Protein AF-A0A813K2C6-F1 (afdb_monomer_lite)

Foldseek 3Di:
DCVVDVPVLLVVLLVQLQPCVVHLVRNLVSLVVLLVSCVVCVVVCVVVVVVSLVSLCVLCDPVCVPSNVSSVVSSVVSVVSSCVSCVPPPVPPVDD

Structure (mmCIF, N/CA/C/O backbone):
data_AF-A0A813K2C6-F1
#
_entry.id   AF-A0A813K2C6-F1
#
loop_
_atom_site.group_PDB
_atom_site.id
_atom_site.type_symbol
_atom_site.label_atom_id
_atom_site.label_alt_id
_atom_site.label_comp_id
_atom_site.label_asym_id
_atom_site.label_entity_id
_atom_site.label_seq_id
_atom_site.pdbx_PDB_ins_code
_atom_site.Cartn_x
_atom_site.Cartn_y
_atom_site.Cartn_z
_atom_site.occupancy
_atom_site.B_iso_or_equiv
_atom_site.auth_seq_id
_atom_site.auth_comp_id
_atom_site.auth_asym_id
_atom_site.auth_atom_id
_atom_site.pdbx_PDB_model_num
ATOM 1 N N . VAL A 1 1 ? -9.482 -13.178 2.563 1.00 54.78 1 VAL A N 1
ATOM 2 C CA . VAL A 1 1 ? -8.174 -12.920 3.216 1.00 54.78 1 VAL A CA 1
ATOM 3 C C . VAL A 1 1 ? -8.202 -11.655 4.071 1.00 54.78 1 VAL A C 1
ATOM 5 O O . VAL A 1 1 ? -8.157 -11.800 5.281 1.00 54.78 1 VAL A O 1
ATOM 8 N N . GLY A 1 2 ? -8.405 -10.451 3.512 1.00 58.22 2 GLY A N 1
ATOM 9 C CA . GLY A 1 2 ? -8.349 -9.189 4.285 1.00 58.22 2 GLY A CA 1
ATOM 10 C C . GLY A 1 2 ? -9.260 -9.082 5.517 1.00 58.22 2 GLY A C 1
ATOM 11 O O . GLY A 1 2 ? -8.905 -8.437 6.493 1.00 58.22 2 GLY A O 1
ATOM 12 N N . ASN A 1 3 ? -10.417 -9.753 5.514 1.00 60.25 3 ASN A N 1
ATOM 13 C CA . ASN A 1 3 ? -11.333 -9.723 6.657 1.00 60.25 3 ASN A CA 1
ATOM 14 C C . ASN A 1 3 ? -10.898 -10.639 7.822 1.00 60.25 3 ASN A C 1
ATOM 16 O O . ASN A 1 3 ? -11.287 -10.383 8.958 1.00 60.25 3 ASN A O 1
ATOM 20 N N . ALA A 1 4 ? -10.121 -11.689 7.539 1.00 69.12 4 ALA A N 1
ATOM 21 C CA . ALA A 1 4 ? -9.677 -12.680 8.523 1.00 69.12 4 ALA A CA 1
ATOM 22 C C . ALA A 1 4 ? -8.258 -12.391 9.036 1.00 69.12 4 ALA A C 1
ATOM 24 O O . ALA A 1 4 ? -7.986 -12.609 10.209 1.00 69.12 4 ALA A O 1
ATOM 25 N N . ASP A 1 5 ? -7.384 -11.863 8.172 1.00 83.75 5 ASP A N 1
ATOM 26 C CA . ASP A 1 5 ? -6.007 -11.519 8.519 1.00 83.75 5 ASP A CA 1
ATOM 27 C C . ASP A 1 5 ? -5.558 -10.231 7.788 1.00 83.75 5 ASP A C 1
ATOM 29 O O . ASP A 1 5 ? -5.082 -10.279 6.644 1.00 83.75 5 ASP A O 1
ATOM 33 N N . PRO A 1 6 ? -5.742 -9.056 8.420 1.00 84.81 6 PRO A N 1
ATOM 34 C CA . PRO A 1 6 ? -5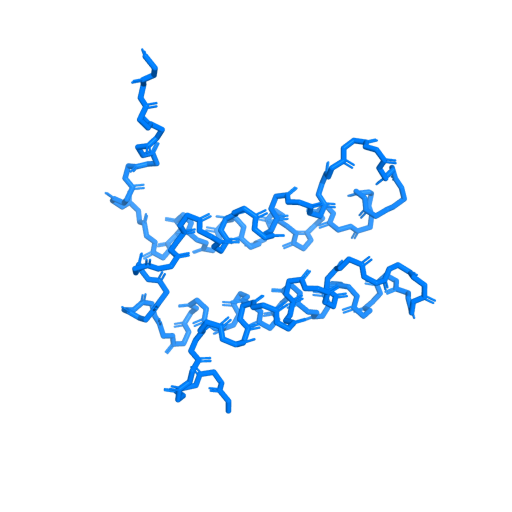.339 -7.771 7.851 1.00 84.81 6 PRO A CA 1
ATOM 35 C C . PRO A 1 6 ? -3.814 -7.628 7.741 1.00 84.81 6 PRO A C 1
ATOM 37 O O . PRO A 1 6 ? -3.321 -6.918 6.863 1.00 84.81 6 PRO A O 1
ATOM 40 N N . TRP A 1 7 ? -3.060 -8.334 8.589 1.00 87.75 7 TRP A N 1
ATOM 41 C CA . TRP A 1 7 ? -1.601 -8.320 8.581 1.00 87.75 7 TRP A CA 1
ATOM 42 C C . TRP A 1 7 ? -1.045 -9.016 7.342 1.00 87.75 7 TRP A C 1
ATOM 44 O O . TRP A 1 7 ? -0.207 -8.454 6.633 1.00 87.75 7 TRP A O 1
ATOM 54 N N . THR A 1 8 ? -1.558 -10.208 7.034 1.00 89.31 8 THR A N 1
ATOM 55 C CA . THR A 1 8 ? -1.158 -10.945 5.831 1.00 89.31 8 THR A CA 1
ATOM 56 C C . THR A 1 8 ? -1.529 -10.188 4.560 1.00 89.31 8 THR A C 1
ATOM 58 O O . THR A 1 8 ? -0.718 -10.123 3.637 1.00 89.31 8 THR A O 1
ATOM 61 N N . LEU A 1 9 ? -2.705 -9.547 4.509 1.00 89.19 9 LEU A N 1
ATOM 62 C CA . LEU A 1 9 ? -3.064 -8.708 3.363 1.00 89.19 9 LEU A CA 1
ATOM 63 C C . LEU A 1 9 ? -2.046 -7.576 3.163 1.00 89.19 9 LEU A C 1
ATOM 65 O O . LEU A 1 9 ? -1.544 -7.403 2.052 1.00 89.19 9 LEU A O 1
ATOM 69 N N . LEU A 1 10 ? -1.712 -6.850 4.234 1.00 90.56 10 LEU A N 1
ATOM 70 C CA . LEU A 1 10 ? -0.738 -5.762 4.189 1.00 90.56 10 LEU A CA 1
ATOM 71 C C . LEU A 1 10 ? 0.644 -6.249 3.729 1.00 90.56 10 LEU A C 1
ATOM 73 O O . LEU A 1 10 ? 1.261 -5.634 2.862 1.00 90.56 10 LEU A O 1
ATOM 77 N N . GLN A 1 11 ? 1.116 -7.376 4.261 1.00 90.25 11 GLN A N 1
ATOM 78 C CA . GLN A 1 11 ? 2.391 -7.990 3.881 1.00 90.25 11 GLN A CA 1
ATOM 79 C C . GLN A 1 11 ? 2.435 -8.369 2.396 1.00 90.25 11 GLN A C 1
ATOM 81 O O . GLN A 1 11 ? 3.397 -8.045 1.697 1.00 90.25 11 GLN A O 1
ATOM 86 N N . VAL A 1 12 ? 1.409 -9.069 1.910 1.00 91.94 12 VAL A N 1
ATOM 87 C CA . VAL A 1 12 ? 1.380 -9.592 0.539 1.00 91.94 12 VAL A CA 1
ATOM 88 C C . VAL A 1 12 ? 1.210 -8.456 -0.464 1.00 91.94 12 VAL A C 1
ATOM 90 O O . VAL A 1 12 ? 1.973 -8.379 -1.426 1.00 91.94 12 VAL A O 1
ATOM 93 N N . MET A 1 13 ? 0.269 -7.540 -0.225 1.00 91.94 13 MET A N 1
ATOM 94 C CA . MET A 1 13 ? 0.041 -6.408 -1.125 1.00 91.94 13 MET A CA 1
ATOM 95 C C . MET A 1 13 ? 1.180 -5.388 -1.062 1.00 91.94 13 MET A C 1
ATOM 97 O O . MET A 1 13 ? 1.588 -4.885 -2.100 1.00 91.94 13 MET A O 1
ATOM 101 N N . GLY A 1 14 ? 1.777 -5.148 0.109 1.00 90.12 14 GLY A N 1
ATOM 102 C CA . GLY A 1 14 ? 2.960 -4.290 0.235 1.00 90.12 14 GLY A CA 1
ATOM 103 C C . GLY A 1 14 ? 4.181 -4.845 -0.507 1.00 90.12 14 GLY A C 1
ATOM 104 O O . GLY A 1 14 ? 4.936 -4.088 -1.112 1.00 90.12 14 GLY A O 1
ATOM 105 N N . LYS A 1 15 ? 4.365 -6.173 -0.533 1.00 89.38 15 LYS A N 1
ATOM 106 C CA . LYS A 1 15 ? 5.381 -6.813 -1.388 1.00 89.38 15 LYS A CA 1
ATOM 107 C C . LYS A 1 15 ? 5.020 -6.699 -2.869 1.00 89.38 15 LYS A C 1
ATOM 109 O O . LYS A 1 15 ? 5.890 -6.364 -3.666 1.00 89.38 15 LYS A O 1
ATOM 114 N N . ALA A 1 16 ? 3.761 -6.944 -3.233 1.00 89.12 16 ALA A N 1
ATOM 115 C CA . ALA A 1 16 ? 3.283 -6.851 -4.613 1.00 89.12 16 ALA A CA 1
ATOM 116 C C . ALA A 1 16 ? 3.420 -5.432 -5.192 1.00 89.12 16 ALA A C 1
ATOM 118 O O . ALA A 1 16 ? 3.841 -5.285 -6.335 1.00 89.12 16 ALA A O 1
ATOM 119 N N . ALA A 1 17 ? 3.173 -4.399 -4.384 1.00 87.62 17 ALA A N 1
ATOM 120 C CA . ALA A 1 17 ? 3.339 -2.994 -4.755 1.00 87.62 17 ALA A CA 1
ATOM 121 C C . ALA A 1 17 ? 4.784 -2.628 -5.142 1.00 87.62 17 ALA A C 1
ATOM 123 O O . ALA A 1 17 ? 5.006 -1.634 -5.820 1.00 87.62 17 ALA A O 1
ATOM 124 N N . ARG A 1 18 ? 5.770 -3.447 -4.755 1.00 86.62 18 ARG A N 1
ATOM 125 C CA . ARG A 1 18 ? 7.193 -3.250 -5.075 1.00 86.62 18 ARG A CA 1
ATOM 126 C C . ARG A 1 18 ? 7.684 -4.126 -6.232 1.00 86.62 18 ARG A C 1
ATOM 128 O O . ARG A 1 18 ? 8.865 -4.087 -6.564 1.00 86.62 18 ARG A O 1
ATOM 135 N N . ARG A 1 19 ? 6.813 -4.936 -6.843 1.00 84.25 19 ARG A N 1
ATOM 136 C CA . ARG A 1 19 ? 7.161 -5.834 -7.958 1.00 84.25 19 ARG A CA 1
ATOM 137 C C . ARG A 1 19 ? 7.109 -5.094 -9.291 1.00 84.25 19 ARG A C 1
ATOM 139 O O . ARG A 1 19 ? 6.202 -5.293 -10.098 1.00 84.25 19 ARG A O 1
ATOM 146 N N . VAL A 1 20 ? 8.096 -4.223 -9.508 1.00 74.00 20 VAL A N 1
ATOM 147 C CA . VAL A 1 20 ? 8.268 -3.466 -10.763 1.00 74.00 20 VAL A CA 1
ATOM 148 C C . VAL A 1 20 ? 8.509 -4.403 -11.952 1.00 74.00 20 VAL A C 1
ATOM 150 O O . VAL A 1 20 ? 8.135 -4.077 -13.074 1.00 74.00 20 VAL A O 1
ATOM 153 N N . ASP A 1 21 ? 9.066 -5.590 -11.695 1.00 79.62 21 ASP A N 1
ATOM 154 C CA . ASP A 1 21 ? 9.317 -6.653 -12.673 1.00 79.62 21 ASP A CA 1
ATOM 155 C C . ASP A 1 21 ? 8.045 -7.151 -13.375 1.00 79.62 21 ASP A C 1
ATOM 157 O O . ASP A 1 21 ? 8.105 -7.578 -14.524 1.00 79.62 21 ASP A O 1
ATOM 161 N N . ILE A 1 22 ? 6.890 -7.063 -12.707 1.00 80.31 22 ILE A N 1
ATOM 162 C CA . ILE A 1 22 ? 5.587 -7.482 -13.252 1.00 80.31 22 ILE A CA 1
ATOM 163 C C . ILE A 1 22 ? 4.900 -6.323 -14.000 1.00 80.31 22 ILE A C 1
ATOM 165 O O . ILE A 1 22 ? 4.063 -6.546 -14.874 1.00 80.31 22 ILE A O 1
ATOM 169 N N . GLY A 1 23 ? 5.279 -5.080 -13.693 1.00 80.25 23 GLY A N 1
ATOM 170 C CA . GLY A 1 23 ? 4.817 -3.871 -14.369 1.00 80.25 23 GLY A CA 1
ATOM 171 C C . GLY A 1 23 ? 4.055 -2.895 -13.469 1.00 80.25 23 GLY A C 1
ATOM 172 O O . GLY A 1 23 ? 3.481 -3.252 -12.438 1.00 80.25 23 GLY A O 1
ATOM 173 N N . ALA A 1 24 ? 4.015 -1.633 -13.903 1.00 79.12 24 ALA A N 1
ATOM 174 C CA . ALA A 1 24 ? 3.445 -0.515 -13.146 1.00 79.12 24 ALA A CA 1
ATOM 175 C C . ALA A 1 24 ? 1.973 -0.730 -12.753 1.00 79.12 24 ALA A C 1
ATOM 177 O O . ALA A 1 24 ? 1.586 -0.462 -11.620 1.00 79.12 24 ALA A O 1
ATOM 178 N N . ALA A 1 25 ? 1.159 -1.269 -13.667 1.00 84.25 25 ALA A N 1
ATOM 179 C CA . ALA A 1 25 ? -0.262 -1.512 -13.418 1.00 84.25 25 ALA A CA 1
ATOM 180 C C . ALA A 1 25 ? -0.497 -2.514 -12.275 1.00 84.25 25 ALA A C 1
ATOM 182 O O . ALA A 1 25 ? -1.441 -2.358 -11.498 1.00 84.25 25 ALA A O 1
ATOM 183 N N . TYR A 1 26 ? 0.377 -3.517 -12.140 1.00 86.88 26 TYR A N 1
ATOM 184 C CA . TYR A 1 26 ? 0.307 -4.496 -11.059 1.00 86.88 26 TYR A CA 1
ATOM 185 C C . TYR A 1 26 ? 0.642 -3.853 -9.707 1.00 86.88 26 TYR A C 1
ATOM 187 O O . TYR A 1 26 ? -0.108 -4.013 -8.742 1.00 86.88 26 TYR A O 1
ATOM 195 N N . ALA A 1 27 ? 1.710 -3.050 -9.662 1.00 85.75 27 ALA A N 1
ATOM 196 C CA . ALA A 1 27 ? 2.101 -2.301 -8.471 1.00 85.75 27 ALA A CA 1
ATOM 197 C C . ALA A 1 27 ? 0.998 -1.327 -8.014 1.00 85.75 27 ALA A C 1
ATOM 199 O O . ALA A 1 27 ? 0.600 -1.341 -6.848 1.00 85.75 27 ALA A O 1
ATOM 200 N N . SER A 1 28 ? 0.434 -0.543 -8.940 1.00 86.31 28 SER A N 1
ATOM 201 C CA . SER A 1 28 ? -0.677 0.367 -8.642 1.00 86.31 28 SER A CA 1
ATOM 202 C C . SER A 1 28 ? -1.918 -0.384 -8.157 1.00 86.31 28 SER A C 1
ATOM 204 O O . SER A 1 28 ? -2.545 0.039 -7.191 1.00 86.31 28 SER A O 1
ATOM 206 N N . SER A 1 29 ? -2.250 -1.527 -8.766 1.00 90.19 29 SER A N 1
ATOM 207 C CA . SER A 1 29 ? -3.393 -2.350 -8.345 1.00 90.19 29 SER A CA 1
ATOM 208 C C . SER A 1 29 ? -3.234 -2.866 -6.915 1.00 90.19 29 SER A C 1
ATOM 210 O O . SER A 1 29 ? -4.194 -2.839 -6.147 1.00 90.19 29 SER A O 1
ATOM 212 N N . ALA A 1 30 ? -2.026 -3.276 -6.516 1.00 91.75 30 ALA A N 1
ATOM 213 C CA . ALA A 1 30 ? -1.754 -3.695 -5.142 1.00 91.75 30 ALA A CA 1
ATOM 214 C C . ALA A 1 30 ? -1.970 -2.550 -4.135 1.00 91.75 30 ALA A C 1
ATOM 216 O O . ALA A 1 30 ? -2.558 -2.765 -3.072 1.00 91.75 30 ALA A O 1
ATOM 217 N N . ILE A 1 31 ? -1.566 -1.326 -4.488 1.00 89.88 31 ILE A N 1
ATOM 218 C CA . ILE A 1 31 ? -1.822 -0.130 -3.674 1.00 89.88 31 ILE A CA 1
ATOM 219 C C . ILE A 1 31 ? -3.328 0.164 -3.612 1.00 89.88 31 ILE A C 1
ATOM 221 O O . ILE A 1 31 ? -3.855 0.403 -2.530 1.00 89.88 31 ILE A O 1
ATOM 225 N N . PHE A 1 32 ? -4.060 0.068 -4.723 1.00 90.88 32 PHE A N 1
ATOM 226 C CA . PHE A 1 32 ? -5.513 0.271 -4.716 1.00 90.88 32 PHE A CA 1
ATOM 227 C C . PHE A 1 32 ? -6.265 -0.773 -3.882 1.00 90.88 32 PHE A C 1
ATOM 229 O O . PHE A 1 32 ? -7.234 -0.426 -3.210 1.00 90.88 32 PHE A O 1
ATOM 236 N N . VAL A 1 33 ? -5.810 -2.030 -3.849 1.00 92.00 33 VAL A N 1
ATOM 237 C CA . VAL A 1 33 ? -6.373 -3.057 -2.951 1.00 92.00 33 VAL A CA 1
ATOM 238 C C . VAL A 1 33 ? -6.175 -2.672 -1.486 1.00 92.00 33 VAL A C 1
ATOM 240 O O . VAL A 1 33 ? -7.087 -2.846 -0.675 1.00 92.00 33 VAL A O 1
ATOM 243 N N . LEU A 1 34 ? -5.008 -2.123 -1.144 1.00 90.31 34 LEU A N 1
ATOM 244 C CA . LEU A 1 34 ? -4.745 -1.595 0.191 1.00 90.31 34 LEU A CA 1
ATOM 245 C C . LEU A 1 34 ? -5.693 -0.430 0.516 1.00 90.31 34 LEU A C 1
ATOM 247 O O . LEU A 1 34 ? -6.298 -0.430 1.585 1.00 90.31 34 LEU A O 1
ATOM 251 N N . VAL A 1 35 ? -5.899 0.512 -0.407 1.00 90.56 35 VAL A N 1
ATOM 252 C CA . VAL A 1 35 ? -6.844 1.6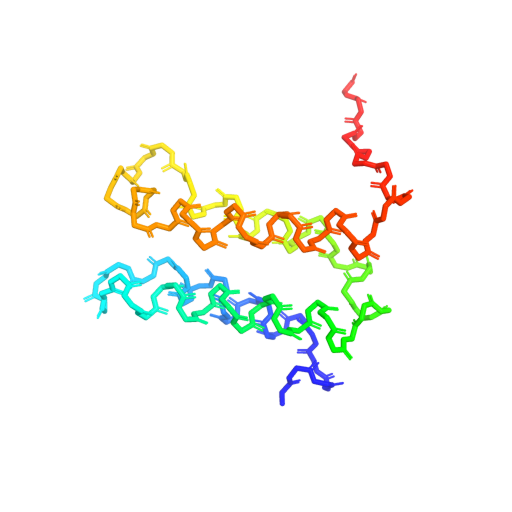33 -0.229 1.00 90.56 35 VAL A CA 1
ATOM 253 C C . VAL A 1 35 ? -8.279 1.149 -0.027 1.00 90.56 35 VAL A C 1
ATOM 255 O O . VAL A 1 35 ? -8.943 1.547 0.928 1.00 90.56 35 VAL A O 1
ATOM 258 N N . ALA A 1 36 ? -8.748 0.225 -0.864 1.00 91.25 36 ALA A N 1
ATOM 259 C CA . ALA A 1 36 ? -10.078 -0.359 -0.717 1.00 91.25 36 ALA A CA 1
ATOM 260 C C . ALA A 1 36 ? -10.245 -1.066 0.641 1.00 91.25 36 ALA A C 1
ATOM 262 O O . ALA A 1 36 ? -11.337 -1.088 1.213 1.00 91.25 36 ALA A O 1
ATOM 263 N N . PHE A 1 37 ? -9.164 -1.632 1.186 1.00 90.25 37 PHE A N 1
ATOM 264 C CA . PHE A 1 37 ? -9.174 -2.235 2.513 1.00 90.25 37 PHE A CA 1
ATOM 265 C C . PHE A 1 37 ? -9.321 -1.199 3.639 1.00 90.25 37 PHE A C 1
ATOM 267 O O . PHE A 1 37 ? -10.091 -1.442 4.572 1.00 90.25 37 PHE A O 1
ATOM 274 N N . VAL A 1 38 ? -8.664 -0.037 3.524 1.00 89.69 38 VAL A N 1
ATOM 275 C CA . VAL A 1 38 ? -8.833 1.110 4.441 1.00 89.69 38 VAL A CA 1
ATOM 276 C C . VAL A 1 38 ? -10.292 1.536 4.506 1.00 89.69 38 VAL A C 1
ATOM 278 O O . VAL A 1 38 ? -10.871 1.571 5.589 1.00 89.69 38 VAL A O 1
ATOM 281 N N . GLN A 1 39 ? -10.902 1.765 3.343 1.00 89.44 39 GLN A N 1
ATOM 282 C CA . GLN A 1 39 ? -12.288 2.222 3.237 1.00 89.44 39 GLN A CA 1
ATOM 283 C C . GLN A 1 39 ? -13.280 1.194 3.791 1.00 89.44 39 GLN A C 1
ATOM 285 O O . GLN A 1 39 ? -14.247 1.534 4.469 1.00 89.44 39 GLN A O 1
ATOM 290 N N . ARG A 1 40 ? -13.046 -0.094 3.514 1.00 90.12 40 ARG A N 1
ATOM 291 C CA . ARG A 1 40 ? -13.980 -1.168 3.871 1.00 90.12 40 ARG A CA 1
ATOM 292 C C . ARG A 1 40 ? -13.855 -1.630 5.322 1.00 90.12 40 ARG A C 1
ATOM 294 O O . ARG A 1 40 ? -14.765 -2.282 5.834 1.00 90.12 40 ARG A O 1
ATOM 301 N N . SER A 1 41 ? -12.722 -1.405 5.981 1.00 88.56 41 SER A N 1
ATOM 302 C CA . SER A 1 41 ? -12.472 -1.917 7.336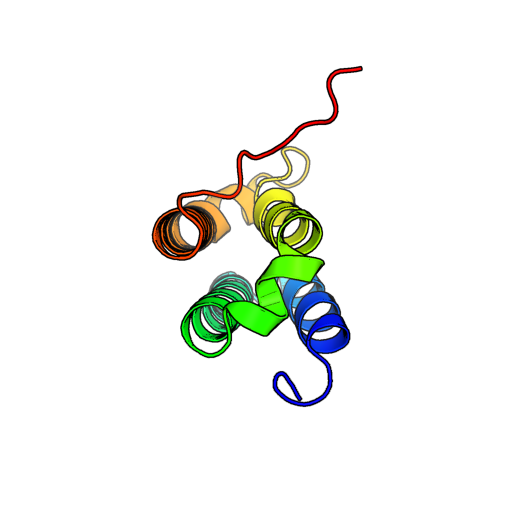 1.00 88.56 41 SER A CA 1
ATOM 303 C C . SER A 1 41 ? -11.555 -1.001 8.158 1.00 88.56 41 SER A C 1
ATOM 305 O O . SER A 1 41 ? -10.525 -1.462 8.662 1.00 88.56 41 SER A O 1
ATOM 307 N N . PRO A 1 42 ? -11.940 0.270 8.379 1.00 86.25 42 PRO A N 1
ATOM 308 C CA . PRO A 1 42 ? -11.085 1.251 9.044 1.00 86.25 42 PRO A CA 1
ATOM 309 C C . PRO A 1 42 ? -10.672 0.821 10.458 1.00 86.25 42 PRO A C 1
ATOM 311 O O . PRO A 1 42 ? -9.503 0.921 10.819 1.00 86.25 42 PRO A O 1
ATOM 314 N N . GLY A 1 43 ? -11.584 0.217 11.232 1.00 87.56 43 GLY A N 1
ATOM 315 C CA . GLY A 1 43 ? -11.281 -0.280 12.582 1.00 87.56 43 GLY A CA 1
ATOM 316 C C . GLY A 1 43 ? -10.215 -1.386 12.633 1.00 87.56 43 GLY A C 1
ATOM 317 O O . GLY A 1 43 ? -9.544 -1.541 13.648 1.00 87.56 43 GLY A O 1
ATOM 318 N N . LYS A 1 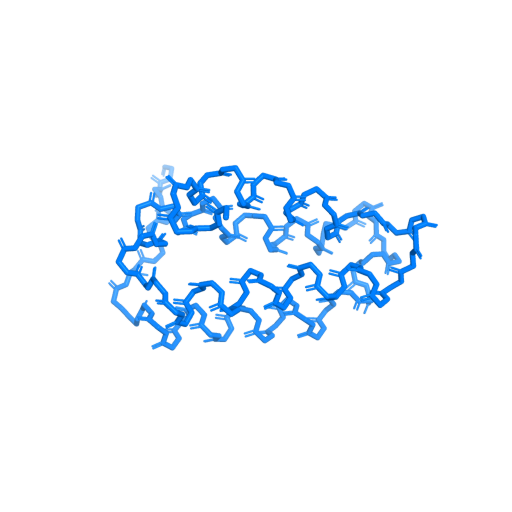44 ? -10.013 -2.134 11.537 1.00 87.12 44 LYS A N 1
ATOM 319 C CA . LYS A 1 44 ? -8.952 -3.155 11.431 1.00 87.12 44 LYS A CA 1
ATOM 320 C C . LYS A 1 44 ? -7.626 -2.577 10.954 1.00 87.12 44 LYS A C 1
ATOM 322 O O . LYS A 1 44 ? -6.578 -3.150 11.238 1.00 87.12 44 LYS A O 1
ATOM 327 N N . VAL A 1 45 ? -7.674 -1.468 10.219 1.00 86.81 45 VAL A N 1
ATOM 328 C CA . VAL A 1 45 ? -6.483 -0.764 9.740 1.00 86.81 45 VAL A CA 1
ATOM 329 C C . VAL A 1 45 ? -5.890 0.125 10.823 1.00 86.81 45 VAL A C 1
ATOM 331 O O . VAL A 1 45 ? -4.672 0.206 10.901 1.00 86.81 45 VAL A O 1
ATOM 334 N N . LEU A 1 46 ? -6.712 0.720 11.691 1.00 87.00 46 LEU A N 1
ATOM 335 C CA . LEU A 1 46 ? -6.262 1.595 12.774 1.00 87.00 46 LEU A CA 1
ATOM 336 C C . LEU A 1 46 ? -5.066 1.040 13.590 1.00 87.00 46 LEU A C 1
ATOM 338 O O . LEU A 1 46 ? -4.058 1.738 13.682 1.00 87.00 46 LEU A O 1
ATOM 342 N N . PRO A 1 47 ? -5.077 -0.209 14.108 1.00 88.25 47 PRO A N 1
ATOM 343 C CA . PRO A 1 47 ? -3.924 -0.764 14.834 1.00 88.25 47 PRO A CA 1
ATOM 344 C C . PRO A 1 47 ? -2.696 -1.048 13.949 1.00 88.25 47 PRO A C 1
ATOM 346 O O . PRO A 1 47 ? -1.603 -1.289 14.456 1.00 88.25 47 PRO A O 1
ATOM 349 N N . LEU A 1 48 ? -2.861 -1.055 12.626 1.00 87.56 48 LEU A N 1
ATOM 350 C CA . LEU A 1 48 ? -1.812 -1.301 11.635 1.00 87.56 48 LEU A CA 1
ATOM 351 C C . LEU A 1 48 ? -1.417 -0.030 10.870 1.00 87.56 48 LEU A C 1
ATOM 353 O O . LEU A 1 48 ? -0.631 -0.123 9.926 1.00 87.56 48 LEU A O 1
ATOM 357 N N . LEU A 1 49 ? -1.932 1.141 11.257 1.00 86.88 49 LEU A N 1
ATOM 358 C CA . LEU A 1 49 ? -1.862 2.363 10.458 1.00 86.88 49 LEU A CA 1
ATOM 359 C C . LEU A 1 49 ? -0.426 2.775 10.124 1.00 86.88 49 LEU A C 1
ATOM 361 O O . LEU A 1 49 ? -0.124 3.073 8.968 1.00 86.88 49 LEU A O 1
ATOM 365 N N . THR A 1 50 ? 0.477 2.729 11.106 1.00 87.38 50 THR A N 1
ATOM 366 C CA . THR A 1 50 ? 1.899 3.043 10.901 1.00 87.38 50 THR A CA 1
ATOM 367 C C . THR A 1 50 ? 2.516 2.118 9.859 1.00 87.38 50 THR A C 1
ATOM 369 O O . THR A 1 50 ? 3.146 2.571 8.910 1.00 87.38 50 THR A O 1
ATOM 372 N N . ARG A 1 51 ? 2.254 0.811 9.965 1.00 88.69 51 ARG A N 1
ATOM 373 C CA . ARG A 1 51 ? 2.798 -0.193 9.040 1.00 88.69 51 ARG A CA 1
ATOM 374 C C . ARG A 1 51 ? 2.189 -0.081 7.645 1.00 88.69 51 ARG A C 1
ATOM 376 O O . ARG A 1 51 ? 2.862 -0.349 6.653 1.00 88.69 51 ARG A O 1
ATOM 383 N N . PHE A 1 52 ? 0.920 0.308 7.566 1.00 89.25 52 PHE A N 1
ATOM 384 C CA . PHE A 1 52 ? 0.241 0.576 6.308 1.00 89.25 52 PHE A CA 1
ATOM 385 C C . PHE A 1 52 ? 0.860 1.789 5.608 1.00 89.25 52 PHE A C 1
ATOM 387 O O . PHE A 1 52 ? 1.246 1.704 4.443 1.00 89.25 52 PHE A O 1
ATOM 394 N N . THR A 1 53 ? 1.029 2.886 6.348 1.00 89.25 53 THR A N 1
ATOM 395 C CA . THR A 1 53 ? 1.682 4.106 5.865 1.00 89.25 53 THR A CA 1
ATOM 396 C C . THR A 1 53 ? 3.109 3.815 5.405 1.00 89.25 53 THR A C 1
ATOM 398 O O . THR A 1 53 ? 3.482 4.197 4.301 1.00 89.25 53 THR A O 1
ATOM 401 N N . GLU A 1 54 ? 3.893 3.064 6.182 1.00 89.25 54 GLU A N 1
ATOM 402 C CA . GLU A 1 54 ? 5.240 2.637 5.787 1.00 89.25 54 GLU A CA 1
ATOM 403 C C . GLU A 1 54 ? 5.246 1.824 4.488 1.00 89.25 54 GLU A C 1
ATOM 405 O O . GLU A 1 54 ? 6.082 2.065 3.619 1.00 89.25 54 GLU A O 1
ATOM 410 N N . ALA A 1 55 ? 4.335 0.859 4.329 1.00 89.19 55 ALA A N 1
ATOM 411 C CA . ALA A 1 55 ? 4.266 0.042 3.117 1.00 89.19 55 ALA A CA 1
ATOM 412 C C . ALA A 1 55 ? 3.977 0.892 1.870 1.00 89.19 55 ALA A C 1
ATOM 414 O O . ALA A 1 55 ? 4.591 0.685 0.822 1.00 89.19 55 ALA A O 1
ATOM 415 N N . VAL A 1 56 ? 3.087 1.876 2.005 1.00 89.44 56 VAL A N 1
ATOM 416 C CA . VAL A 1 56 ? 2.756 2.842 0.953 1.00 89.44 56 VAL A CA 1
ATOM 417 C C . VAL A 1 56 ? 3.951 3.762 0.660 1.00 89.44 56 VAL A C 1
ATOM 419 O O . VAL A 1 56 ? 4.336 3.915 -0.498 1.00 89.44 56 VAL A O 1
ATOM 422 N N . LEU A 1 57 ? 4.609 4.307 1.688 1.00 89.38 57 LEU A N 1
ATOM 423 C CA . LEU A 1 57 ? 5.770 5.195 1.537 1.00 89.38 57 LEU A CA 1
ATOM 424 C C . LEU A 1 57 ? 7.006 4.490 0.965 1.00 89.38 57 LEU A C 1
ATOM 426 O O . LEU A 1 57 ? 7.750 5.101 0.202 1.00 89.38 57 LEU A O 1
ATOM 430 N N . ARG A 1 58 ? 7.210 3.198 1.249 1.00 87.62 58 ARG A N 1
ATOM 431 C CA . ARG A 1 58 ? 8.297 2.396 0.649 1.00 87.62 58 ARG A CA 1
ATOM 432 C C . ARG A 1 58 ? 8.204 2.292 -0.872 1.00 87.62 58 ARG A C 1
ATOM 434 O O . ARG A 1 58 ? 9.206 2.017 -1.522 1.00 87.62 58 ARG A O 1
ATOM 441 N N . CYS A 1 59 ? 7.034 2.536 -1.461 1.00 85.56 59 CYS A N 1
ATOM 442 C CA . CYS A 1 59 ? 6.889 2.614 -2.916 1.00 85.56 59 CYS A CA 1
ATOM 443 C C . CYS A 1 59 ? 7.493 3.908 -3.500 1.00 85.56 59 CYS A C 1
ATOM 445 O O . CYS A 1 59 ? 7.639 4.027 -4.713 1.00 85.56 59 CYS A O 1
ATOM 447 N N . LEU A 1 60 ? 7.854 4.878 -2.653 1.00 86.69 60 LEU A N 1
ATOM 448 C CA . LEU A 1 60 ? 8.505 6.135 -3.032 1.00 86.69 60 LEU A CA 1
ATOM 449 C C . LEU A 1 60 ? 10.001 6.173 -2.682 1.00 86.69 60 LEU A C 1
ATOM 451 O O . LEU A 1 60 ? 10.613 7.241 -2.745 1.00 86.69 60 LEU A O 1
ATOM 455 N N . GLU A 1 61 ? 10.587 5.034 -2.309 1.00 84.44 61 GLU A N 1
ATOM 456 C CA . GLU A 1 61 ? 11.980 4.939 -1.875 1.00 84.44 61 GLU A CA 1
ATOM 457 C C . GLU A 1 61 ? 12.943 5.498 -2.948 1.00 84.44 61 GLU A C 1
ATOM 459 O O . GLU A 1 61 ? 12.851 5.120 -4.121 1.00 84.44 61 GLU A O 1
ATOM 464 N N . PRO A 1 62 ? 13.865 6.420 -2.595 1.00 79.94 62 PRO A N 1
ATOM 465 C CA . PRO A 1 62 ? 14.701 7.125 -3.573 1.00 79.94 62 PRO A CA 1
ATOM 466 C C . PRO A 1 62 ? 15.665 6.204 -4.327 1.00 79.94 62 PRO A C 1
ATOM 468 O O . PRO A 1 62 ? 16.075 6.535 -5.439 1.00 79.94 62 PRO A O 1
ATOM 471 N N . SER A 1 63 ? 15.987 5.049 -3.743 1.00 85.06 63 SER A N 1
ATOM 472 C CA . SER A 1 63 ? 16.823 4.010 -4.344 1.00 85.06 63 SER A CA 1
ATOM 473 C C . SER A 1 63 ? 16.208 3.397 -5.607 1.00 85.06 63 SER A C 1
ATOM 475 O O . SER A 1 63 ? 16.938 2.797 -6.391 1.00 85.06 63 SER A O 1
ATOM 477 N N . ASP A 1 64 ? 14.894 3.557 -5.826 1.00 82.50 64 ASP A N 1
ATOM 478 C CA . ASP A 1 64 ? 14.185 3.005 -6.983 1.00 82.50 64 ASP A CA 1
ATOM 479 C C . ASP A 1 64 ? 13.357 4.084 -7.725 1.00 82.50 64 ASP A C 1
ATOM 481 O O . ASP A 1 64 ? 12.140 4.234 -7.544 1.00 82.50 64 ASP A O 1
ATOM 485 N N . PRO A 1 65 ? 14.003 4.903 -8.581 1.00 84.44 65 PRO A N 1
ATOM 486 C CA . PRO A 1 65 ? 13.365 6.053 -9.224 1.00 84.44 65 PRO A CA 1
ATOM 487 C C . PRO A 1 65 ? 12.305 5.674 -10.269 1.00 84.44 65 PRO A C 1
ATOM 489 O O . PRO A 1 65 ? 11.513 6.539 -10.668 1.00 84.44 65 PRO A O 1
ATOM 492 N N . ALA A 1 66 ? 12.307 4.426 -10.751 1.00 84.19 66 ALA A N 1
ATOM 493 C CA . ALA A 1 66 ? 11.295 3.900 -11.663 1.00 84.19 66 ALA A CA 1
ATOM 494 C C . ALA A 1 66 ? 10.010 3.569 -10.894 1.00 84.19 66 ALA A C 1
ATOM 496 O O . ALA A 1 66 ? 8.953 4.114 -11.228 1.00 84.19 66 ALA A O 1
ATOM 497 N N . LEU A 1 67 ? 10.129 2.785 -9.813 1.00 82.06 67 LEU A N 1
ATOM 498 C CA . LEU A 1 67 ? 9.018 2.475 -8.912 1.00 82.06 67 LEU A CA 1
ATOM 499 C C . LEU A 1 67 ? 8.373 3.752 -8.368 1.00 82.06 67 LEU A C 1
ATOM 501 O O . LEU A 1 67 ? 7.151 3.897 -8.422 1.00 82.06 67 LEU A O 1
ATOM 505 N N . ARG A 1 68 ? 9.195 4.711 -7.923 1.00 85.75 68 ARG A N 1
ATOM 506 C CA . ARG A 1 68 ? 8.727 5.992 -7.384 1.00 85.75 68 ARG A CA 1
ATOM 507 C C . ARG A 1 68 ? 7.856 6.759 -8.373 1.00 85.75 68 ARG A C 1
ATOM 509 O O . ARG A 1 68 ? 6.775 7.208 -8.010 1.00 85.75 68 ARG A O 1
ATOM 516 N N . ARG A 1 69 ? 8.311 6.922 -9.623 1.00 86.44 69 ARG A N 1
ATOM 517 C CA . ARG A 1 69 ? 7.555 7.664 -10.650 1.00 86.44 69 ARG A CA 1
ATOM 518 C C . ARG A 1 69 ? 6.222 6.998 -10.971 1.00 86.44 69 ARG A C 1
ATOM 520 O O . ARG A 1 69 ? 5.226 7.691 -11.133 1.00 86.44 69 ARG A O 1
ATOM 527 N N . GLN A 1 70 ? 6.210 5.673 -11.050 1.00 85.00 70 GLN A N 1
ATOM 528 C CA . GLN A 1 70 ? 5.019 4.899 -11.398 1.00 85.00 70 GLN A CA 1
ATOM 529 C C . GLN A 1 70 ? 4.011 4.825 -10.246 1.00 85.00 70 GLN A C 1
ATOM 531 O O . GLN A 1 70 ? 2.804 4.836 -10.473 1.00 85.00 70 GLN A O 1
ATOM 536 N N . SER A 1 71 ? 4.499 4.783 -9.008 1.00 86.88 71 SER A N 1
ATOM 537 C CA . SER A 1 71 ? 3.658 4.630 -7.818 1.00 86.88 71 SER A CA 1
ATOM 538 C C . SER A 1 71 ? 3.146 5.961 -7.275 1.00 86.88 71 SER A C 1
ATOM 540 O O . SER A 1 71 ? 2.247 5.949 -6.442 1.00 86.88 71 SER A O 1
ATOM 542 N N . LEU A 1 72 ? 3.675 7.099 -7.740 1.00 89.31 72 LEU A N 1
ATOM 543 C CA . LEU A 1 72 ? 3.411 8.421 -7.167 1.00 89.31 72 LEU A CA 1
ATOM 544 C C . LEU A 1 72 ? 1.915 8.735 -7.056 1.00 89.31 72 LEU A C 1
ATOM 546 O O . LEU A 1 72 ? 1.447 9.021 -5.962 1.00 89.31 72 LEU A O 1
ATOM 550 N N . MET A 1 73 ? 1.152 8.593 -8.146 1.00 89.25 73 MET A N 1
ATOM 551 C CA . MET A 1 73 ? -0.300 8.820 -8.113 1.00 89.25 73 MET A CA 1
ATOM 552 C C . MET A 1 73 ? -1.015 7.874 -7.143 1.00 89.25 73 MET A C 1
ATOM 554 O O . MET A 1 73 ? -1.794 8.330 -6.311 1.00 89.25 73 MET A O 1
ATOM 558 N N . ALA A 1 74 ? -0.733 6.570 -7.219 1.00 87.56 74 ALA A N 1
ATOM 559 C CA . ALA A 1 74 ? -1.395 5.572 -6.380 1.00 87.56 74 ALA A CA 1
ATOM 560 C C . ALA A 1 74 ? -1.088 5.785 -4.887 1.00 87.56 74 ALA A C 1
ATOM 562 O O . ALA A 1 74 ? -1.982 5.690 -4.048 1.00 87.56 74 ALA A O 1
ATOM 563 N N . VAL A 1 75 ? 0.161 6.127 -4.560 1.00 89.31 75 VAL A N 1
ATOM 564 C CA . VAL A 1 75 ? 0.593 6.459 -3.200 1.00 89.31 75 VAL A CA 1
ATOM 565 C C . VAL A 1 75 ? -0.076 7.741 -2.712 1.00 89.31 75 VAL A C 1
ATOM 567 O O . VAL A 1 75 ? -0.587 7.756 -1.597 1.00 89.31 75 VAL A O 1
ATOM 570 N N . THR A 1 76 ? -0.129 8.800 -3.525 1.00 90.25 76 THR A N 1
ATOM 571 C CA . THR A 1 76 ? -0.809 10.047 -3.143 1.00 90.25 76 THR A CA 1
ATOM 572 C C . THR A 1 76 ? -2.291 9.811 -2.860 1.00 90.25 76 THR A C 1
ATOM 574 O O . THR A 1 76 ? -2.785 10.279 -1.836 1.00 90.25 76 THR A O 1
ATOM 577 N N . SER A 1 77 ? -2.989 9.039 -3.700 1.00 89.19 77 SER A N 1
ATOM 578 C CA . SER A 1 77 ? -4.381 8.651 -3.443 1.00 89.19 77 SER A CA 1
ATOM 579 C C . SER A 1 77 ? -4.521 7.835 -2.158 1.00 89.19 77 SER A C 1
ATOM 581 O O . SER A 1 77 ? -5.435 8.082 -1.376 1.00 89.19 77 SER A O 1
ATOM 583 N N . ALA A 1 78 ? -3.599 6.906 -1.895 1.00 89.69 78 ALA A N 1
ATOM 584 C CA . ALA A 1 78 ? -3.620 6.111 -0.673 1.00 89.69 78 ALA A CA 1
ATOM 585 C C . ALA A 1 78 ? -3.410 6.956 0.589 1.00 89.69 78 ALA A C 1
ATOM 587 O O . ALA A 1 78 ? -4.131 6.782 1.566 1.00 89.69 78 ALA A O 1
ATOM 588 N N . LEU A 1 79 ? -2.459 7.893 0.564 1.00 90.31 79 LEU A N 1
ATOM 589 C CA . LEU A 1 79 ? -2.218 8.819 1.671 1.00 90.31 79 LEU A CA 1
ATOM 590 C C . LEU A 1 79 ? -3.415 9.745 1.901 1.00 90.31 79 LEU A C 1
ATOM 592 O O . LEU A 1 79 ? -3.806 9.954 3.045 1.00 90.31 79 LEU A O 1
ATOM 596 N N . HIS A 1 80 ? -4.024 10.255 0.828 1.00 89.69 80 HIS A N 1
ATOM 597 C CA . HIS A 1 80 ? -5.231 11.073 0.921 1.00 89.69 80 HIS A CA 1
ATOM 598 C C . HIS A 1 80 ? -6.373 10.316 1.609 1.00 89.69 80 HIS A C 1
ATOM 600 O O . HIS A 1 80 ? -6.975 10.830 2.549 1.00 89.69 80 HIS A O 1
ATOM 606 N N . GLU A 1 81 ? -6.618 9.069 1.204 1.00 89.50 81 GLU A N 1
ATOM 607 C CA . GLU A 1 81 ? -7.653 8.228 1.807 1.00 89.50 81 GLU A CA 1
ATOM 608 C C . GLU A 1 81 ? -7.365 7.879 3.267 1.00 89.50 81 GLU A C 1
ATOM 610 O O . GLU A 1 81 ? -8.283 7.872 4.083 1.00 89.50 81 GLU A O 1
ATOM 615 N N . LEU A 1 82 ? -6.102 7.640 3.632 1.00 88.19 82 LEU A N 1
ATOM 616 C CA . LEU A 1 82 ? -5.720 7.418 5.028 1.00 88.19 82 LEU A CA 1
ATOM 617 C C . LEU A 1 82 ? -6.014 8.642 5.895 1.00 88.19 82 LEU A C 1
ATOM 619 O O . LEU A 1 82 ? -6.608 8.491 6.956 1.00 88.19 82 LEU A O 1
ATOM 623 N N . VAL A 1 83 ? -5.640 9.840 5.440 1.00 88.00 83 VAL A N 1
ATOM 624 C CA . VAL A 1 83 ? -5.890 11.091 6.175 1.00 88.00 83 VAL A CA 1
ATOM 625 C C . VAL A 1 83 ? -7.387 11.382 6.273 1.00 88.00 83 VAL A C 1
ATOM 627 O O . VAL A 1 83 ? -7.867 11.776 7.331 1.00 88.00 83 VAL A O 1
ATOM 630 N N . ASN A 1 84 ? -8.140 11.138 5.198 1.00 89.62 84 ASN A N 1
ATOM 631 C CA . ASN A 1 84 ? -9.591 11.317 5.186 1.00 89.62 84 ASN A CA 1
ATOM 632 C C . ASN A 1 84 ? -10.308 10.314 6.112 1.00 89.62 84 ASN A C 1
ATOM 634 O O . ASN A 1 84 ? -11.261 10.663 6.802 1.00 89.62 84 ASN A O 1
ATOM 638 N N . THR A 1 85 ? -9.828 9.067 6.161 1.00 88.69 85 THR A N 1
ATOM 639 C CA . THR A 1 85 ? -10.409 7.996 6.989 1.00 88.69 85 THR A CA 1
ATOM 640 C C . THR A 1 85 ? -10.004 8.112 8.462 1.00 88.69 85 THR A C 1
ATOM 642 O O . THR A 1 85 ? -10.783 7.762 9.349 1.00 88.69 85 THR A O 1
ATOM 645 N N . PHE A 1 86 ? -8.797 8.610 8.743 1.00 86.50 86 PHE A N 1
ATOM 646 C CA . PHE A 1 86 ? -8.221 8.718 10.086 1.00 86.50 86 PHE A CA 1
ATOM 647 C C . PHE A 1 86 ? -7.759 10.153 10.402 1.00 86.50 86 PHE A C 1
ATOM 649 O O . PHE A 1 86 ? -6.579 10.372 10.677 1.00 86.50 86 PHE A O 1
ATOM 656 N N . PRO A 1 87 ? -8.675 11.140 10.431 1.00 71.81 87 PRO A N 1
ATOM 657 C CA . PRO A 1 87 ? -8.332 12.560 10.579 1.00 71.81 87 PRO A CA 1
ATOM 658 C C . PRO A 1 87 ? -7.720 12.922 11.944 1.00 71.81 87 PRO A C 1
ATOM 660 O O . PRO A 1 87 ? -7.146 13.995 12.093 1.00 71.81 87 PRO A O 1
ATOM 663 N N . MET A 1 88 ? -7.857 12.043 12.944 1.00 62.19 88 MET A N 1
ATOM 664 C CA . MET A 1 88 ? -7.431 12.256 14.334 1.00 62.19 88 MET A CA 1
ATOM 665 C C . MET A 1 88 ? -6.244 11.397 14.774 1.00 62.19 88 MET A C 1
ATOM 667 O O . MET A 1 88 ? -5.805 11.524 15.918 1.00 62.19 88 MET A O 1
ATOM 671 N N . VAL A 1 89 ? -5.713 10.523 13.911 1.00 55.00 89 VAL A N 1
ATOM 672 C CA . VAL A 1 89 ? -4.448 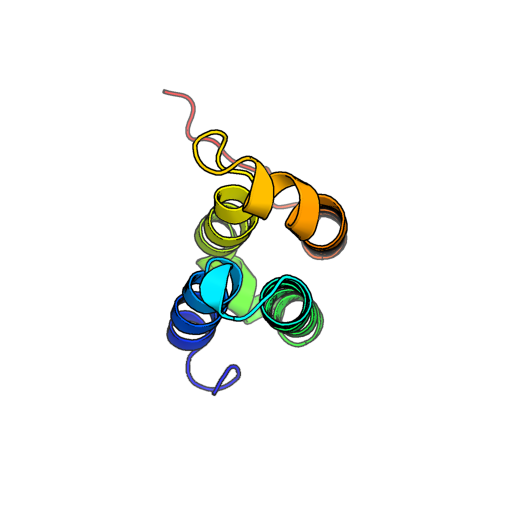9.860 14.236 1.00 55.00 89 VAL A CA 1
ATOM 673 C C . VAL A 1 89 ? -3.356 10.853 13.903 1.00 55.00 89 VAL A C 1
ATOM 675 O O . VAL A 1 89 ? -2.822 10.873 12.800 1.00 55.00 89 VAL A O 1
ATOM 678 N N . ASP A 1 90 ? -3.088 11.724 14.869 1.00 52.38 90 ASP A N 1
ATOM 679 C CA . ASP A 1 90 ? -1.845 12.464 14.952 1.00 52.38 90 ASP A CA 1
ATOM 680 C C . ASP A 1 90 ? -0.740 11.453 14.636 1.00 52.38 90 ASP A C 1
ATOM 682 O O . ASP A 1 90 ? -0.620 10.434 15.334 1.00 52.38 90 ASP A O 1
ATOM 686 N N . PHE A 1 91 ? -0.067 11.635 13.493 1.00 54.72 91 PHE A N 1
ATOM 687 C CA . PHE A 1 91 ? 1.062 10.817 13.075 1.00 54.72 91 PHE A CA 1
ATOM 688 C C . PHE A 1 91 ? 2.155 11.087 14.104 1.00 54.72 91 PHE A C 1
ATOM 690 O O . PHE A 1 91 ? 3.078 11.854 13.847 1.00 54.72 91 PHE A O 1
ATOM 697 N N . HIS A 1 92 ? 2.015 10.484 15.286 1.00 49.62 92 HIS A N 1
ATOM 698 C CA . HIS A 1 92 ? 2.981 10.489 16.359 1.00 49.62 92 HIS A CA 1
ATOM 699 C C . HIS A 1 92 ? 4.187 9.737 15.808 1.00 49.62 92 HIS A C 1
ATOM 701 O O . HIS A 1 92 ? 4.381 8.542 16.029 1.00 49.62 92 HIS A O 1
ATOM 707 N N . GLN A 1 93 ? 5.010 10.457 15.052 1.00 47.47 93 GLN A N 1
ATOM 708 C CA . GLN A 1 93 ? 6.436 10.291 15.165 1.00 47.47 93 GLN A CA 1
ATOM 709 C C . GLN A 1 93 ? 6.692 10.393 16.663 1.00 47.47 93 GLN A C 1
ATOM 711 O O . GLN A 1 93 ? 6.468 11.447 17.255 1.00 47.47 93 GLN A O 1
ATOM 716 N N . GLN A 1 94 ? 7.056 9.280 17.303 1.00 46.72 94 GLN A N 1
ATOM 717 C CA . GLN A 1 94 ? 7.750 9.383 18.576 1.00 46.72 94 GLN A CA 1
ATOM 718 C C . GLN A 1 94 ? 8.938 10.300 18.294 1.00 46.72 94 GLN A C 1
ATOM 720 O O . GLN A 1 94 ? 9.873 9.907 17.598 1.00 46.72 94 GLN A O 1
ATOM 725 N N . SER A 1 95 ? 8.823 11.555 18.723 1.00 43.06 95 SER A N 1
ATOM 726 C CA . SER A 1 95 ? 9.928 12.493 18.776 1.00 43.06 95 SER A CA 1
ATOM 727 C C . SER A 1 95 ? 11.066 11.778 19.496 1.00 43.06 95 SER A C 1
ATOM 729 O O . SER A 1 95 ? 10.862 11.291 20.613 1.00 43.06 95 SER A O 1
ATOM 731 N N . GLN A 1 96 ? 12.193 11.636 18.796 1.00 36.50 96 GLN A N 1
ATOM 732 C CA . GLN A 1 96 ? 13.457 11.182 19.373 1.00 36.50 96 GLN A CA 1
ATOM 733 C C . GLN A 1 96 ? 13.881 12.070 20.538 1.00 36.50 96 GLN A C 1
ATOM 735 O O . GLN A 1 96 ? 13.593 13.288 20.479 1.00 36.50 96 GLN A O 1
#

Secondary structure (DSSP, 8-state):
-TTT-HHHHHHHHHHHTT-TTT-HHHHHHHHHHHHHHHHH-HHHHGGGHHHHHHHHHGGG-TT-HHHHHHHHHHHHHHHHHHHHH-TT--------

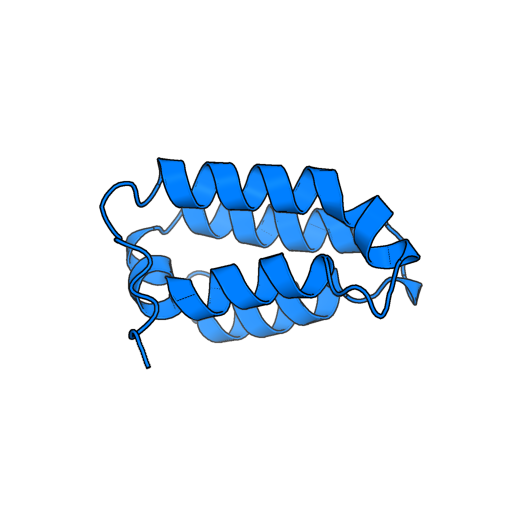Organism: Polarella glacialis (NCBI:txid89957)

InterPro domains:
  IPR049916 WD repeat-containing protein 72-like [PTHR44099] (24-96)

Radius of gyration: 12.96 Å; chains: 1; bounding box: 31×26×34 Å

Sequence (96 aa):
VGNADPWTLLQVMGKAARRVDIGAAYASSAIFVLVAFVQRSPGKVLPLLTRFTEAVLRCLEPSDPALRRQSLMAVTSALHELVNTFPMVDFHQQSQ

pLDDT: mean 82.61, std 12.56, range [36.5, 92.0]